Protein AF-A0A7Z9VPT1-F1 (afdb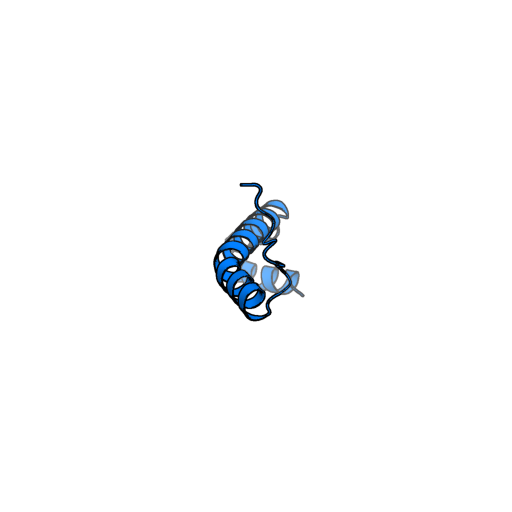_monomer_lite)

Radius of gyration: 22.22 Å; chains: 1; bounding box: 38×32×62 Å

Structure (mmCIF, N/CA/C/O backbone):
data_AF-A0A7Z9VPT1-F1
#
_entry.id   AF-A0A7Z9VPT1-F1
#
loop_
_atom_site.group_PDB
_atom_site.id
_atom_site.type_symbol
_atom_site.label_atom_id
_atom_site.label_alt_id
_atom_site.label_comp_id
_atom_site.label_asym_id
_atom_site.label_entity_id
_atom_site.label_seq_id
_atom_site.pdbx_PDB_ins_code
_atom_site.Cartn_x
_atom_site.Cartn_y
_atom_site.Cartn_z
_atom_site.occupancy
_atom_site.B_iso_or_equiv
_atom_site.auth_seq_id
_atom_site.auth_comp_id
_atom_site.auth_asym_id
_atom_site.auth_atom_id
_atom_site.pdbx_PDB_model_num
ATOM 1 N N . MET A 1 1 ? 9.500 -16.366 -7.337 1.00 69.56 1 MET A N 1
ATOM 2 C CA . MET A 1 1 ? 8.203 -16.229 -8.038 1.00 69.56 1 MET A CA 1
ATOM 3 C C . MET A 1 1 ? 7.862 -14.787 -8.407 1.00 69.56 1 MET A C 1
ATOM 5 O O . MET A 1 1 ? 7.690 -14.546 -9.585 1.00 69.56 1 MET A O 1
ATOM 9 N N . PHE A 1 2 ? 7.822 -13.809 -7.487 1.00 77.00 2 PHE A N 1
ATOM 10 C CA . PHE A 1 2 ? 7.499 -12.410 -7.858 1.00 77.00 2 PHE A CA 1
ATOM 11 C C . PHE A 1 2 ? 8.525 -11.756 -8.807 1.00 77.00 2 PHE A C 1
ATOM 13 O O . PHE A 1 2 ? 8.157 -10.956 -9.655 1.00 77.00 2 PHE A O 1
ATOM 20 N N . LEU A 1 3 ? 9.806 -12.127 -8.696 1.00 81.12 3 LEU A N 1
ATOM 21 C CA . LEU A 1 3 ? 10.856 -11.636 -9.597 1.00 81.12 3 LEU A CA 1
ATOM 22 C C . LEU A 1 3 ? 10.677 -12.130 -11.041 1.00 81.12 3 LEU A C 1
ATOM 24 O O . LEU A 1 3 ? 10.851 -11.338 -11.953 1.00 81.12 3 LEU A O 1
ATOM 28 N N . GLU A 1 4 ? 10.249 -13.381 -11.237 1.00 84.25 4 GLU A N 1
ATOM 29 C CA . GLU A 1 4 ? 9.971 -13.951 -12.568 1.00 84.25 4 GLU A CA 1
ATOM 30 C C . GLU A 1 4 ? 8.863 -13.180 -13.290 1.00 84.25 4 GLU A C 1
ATOM 32 O O . GLU A 1 4 ? 8.949 -12.922 -14.485 1.00 84.25 4 GLU A O 1
ATOM 37 N N . LEU A 1 5 ? 7.835 -12.754 -12.547 1.00 84.62 5 LEU A N 1
ATOM 38 C CA . LEU A 1 5 ? 6.749 -11.947 -13.095 1.00 84.62 5 LEU A CA 1
ATOM 39 C C . LEU A 1 5 ? 7.240 -10.566 -13.544 1.00 84.62 5 LEU A C 1
ATOM 41 O O . LEU A 1 5 ? 6.817 -10.086 -14.589 1.00 84.62 5 LEU A O 1
ATOM 45 N N . ILE A 1 6 ? 8.134 -9.939 -12.770 1.00 84.69 6 ILE A N 1
ATOM 46 C CA . ILE A 1 6 ? 8.745 -8.659 -13.156 1.00 84.69 6 ILE A CA 1
ATOM 47 C C . ILE A 1 6 ? 9.598 -8.853 -14.408 1.00 84.69 6 ILE A C 1
ATOM 49 O O . ILE A 1 6 ? 9.462 -8.073 -15.339 1.00 84.69 6 ILE A O 1
ATOM 53 N N . SER A 1 7 ? 10.422 -9.902 -14.461 1.00 83.62 7 SER A N 1
ATOM 54 C CA . SER A 1 7 ? 11.242 -10.217 -15.635 1.00 83.62 7 SER A CA 1
ATOM 55 C C . SER A 1 7 ? 10.400 -10.426 -16.893 1.00 83.62 7 SER A C 1
ATOM 57 O O . SER A 1 7 ? 10.731 -9.861 -17.931 1.00 83.62 7 SER A O 1
ATOM 59 N N . PHE A 1 8 ? 9.284 -11.153 -16.785 1.00 87.88 8 PHE A N 1
ATOM 60 C CA . PHE A 1 8 ? 8.325 -11.311 -17.879 1.00 87.88 8 PHE A CA 1
ATOM 61 C C . PHE A 1 8 ? 7.735 -9.964 -18.318 1.00 87.88 8 PHE A C 1
ATOM 63 O O . PHE A 1 8 ? 7.667 -9.690 -19.506 1.00 87.88 8 PHE A O 1
ATOM 70 N N . LEU A 1 9 ? 7.354 -9.087 -17.382 1.00 85.38 9 LEU A N 1
ATOM 71 C CA . LEU A 1 9 ? 6.793 -7.767 -17.700 1.00 85.38 9 LEU A CA 1
ATOM 72 C C . LEU A 1 9 ? 7.816 -6.821 -18.350 1.00 85.38 9 LEU A C 1
ATOM 74 O O . LEU A 1 9 ? 7.469 -6.089 -19.275 1.00 85.38 9 LEU A O 1
ATOM 78 N N . THR A 1 10 ? 9.072 -6.868 -17.901 1.00 87.31 10 THR A N 1
ATOM 79 C CA . THR A 1 10 ? 10.182 -6.093 -18.475 1.00 87.31 10 THR A CA 1
ATOM 80 C C . THR A 1 10 ? 10.505 -6.518 -19.911 1.00 87.31 10 THR A C 1
ATOM 82 O O . THR A 1 10 ? 11.012 -5.709 -20.685 1.00 87.31 10 THR A O 1
ATOM 85 N N . GLU A 1 11 ? 10.186 -7.758 -20.297 1.00 85.00 11 GLU A N 1
ATOM 86 C CA . GLU A 1 11 ? 10.332 -8.228 -21.681 1.00 85.00 11 GLU A CA 1
ATOM 87 C C . GLU A 1 11 ? 9.332 -7.550 -22.638 1.00 85.00 11 GLU A C 1
ATOM 89 O O . GLU A 1 11 ? 9.664 -7.317 -23.799 1.00 85.00 11 GLU A O 1
ATOM 94 N N . PHE A 1 12 ? 8.141 -7.167 -22.157 1.00 88.19 12 PHE A N 1
ATOM 95 C CA . PHE A 1 12 ? 7.157 -6.422 -22.958 1.00 88.19 12 PHE A CA 1
ATOM 96 C C . PHE A 1 12 ? 7.466 -4.928 -23.044 1.00 88.19 12 PHE A C 1
ATOM 98 O O . PHE A 1 12 ? 7.273 -4.331 -24.102 1.00 88.19 12 PHE A O 1
ATOM 105 N N . ASP A 1 13 ? 7.919 -4.318 -21.945 1.00 86.81 13 ASP A N 1
ATOM 106 C CA . ASP A 1 13 ? 8.341 -2.918 -21.925 1.00 86.81 13 ASP A CA 1
ATOM 107 C C . ASP A 1 13 ? 9.509 -2.709 -20.937 1.00 86.81 13 ASP A C 1
ATOM 109 O O . ASP A 1 13 ? 9.376 -3.026 -19.747 1.00 86.81 13 ASP A O 1
ATOM 113 N N . PRO A 1 14 ? 10.643 -2.129 -21.378 1.00 84.19 14 PRO A N 1
ATOM 114 C CA . PRO A 1 14 ? 11.802 -1.879 -20.518 1.00 84.19 14 PRO A CA 1
ATOM 115 C C . PRO A 1 14 ? 11.498 -1.015 -19.283 1.00 84.19 14 PRO A C 1
ATOM 117 O O . PRO A 1 14 ? 12.219 -1.082 -18.285 1.00 84.19 14 PRO A O 1
ATOM 120 N N . GLY A 1 15 ? 10.439 -0.203 -19.320 1.00 84.81 15 GLY A N 1
ATOM 121 C CA . GLY A 1 15 ? 10.006 0.662 -18.226 1.00 84.81 15 GLY A CA 1
ATOM 122 C C . GLY A 1 15 ? 9.545 -0.091 -16.976 1.00 84.81 15 GLY A C 1
ATOM 123 O O . GLY A 1 15 ? 9.594 0.466 -15.877 1.00 84.81 15 GLY A O 1
ATOM 124 N N . PHE A 1 16 ? 9.172 -1.370 -17.083 1.00 85.12 16 PHE A N 1
ATOM 125 C CA . PHE A 1 16 ? 8.816 -2.178 -15.909 1.00 85.12 16 PHE A CA 1
ATOM 126 C C . PHE A 1 16 ? 10.017 -2.537 -15.024 1.00 85.12 16 PHE A C 1
ATOM 128 O O . PHE A 1 16 ? 9.824 -2.925 -13.866 1.00 85.12 16 PHE A O 1
ATOM 135 N N . ASP A 1 17 ? 11.253 -2.302 -15.483 1.00 87.56 17 ASP A N 1
ATOM 136 C CA . ASP A 1 17 ? 12.450 -2.525 -14.666 1.00 87.56 17 ASP A CA 1
ATOM 137 C C . ASP A 1 17 ? 12.507 -1.632 -13.418 1.00 87.56 17 ASP A C 1
ATOM 139 O O . ASP A 1 17 ? 13.141 -1.962 -12.414 1.00 87.56 17 ASP A O 1
ATOM 143 N N . VAL A 1 18 ? 11.755 -0.530 -13.418 1.00 88.69 18 VAL A N 1
ATOM 144 C CA . VAL A 1 18 ? 11.646 0.378 -12.272 1.00 88.69 18 VAL A CA 1
ATOM 145 C C . VAL A 1 18 ? 11.065 -0.340 -11.036 1.00 88.69 18 VAL A C 1
ATOM 147 O O . VAL A 1 18 ? 11.381 0.004 -9.895 1.00 88.69 18 VAL A O 1
ATOM 150 N N . LEU A 1 19 ? 10.293 -1.415 -11.232 1.00 86.81 19 LEU A N 1
ATOM 151 C CA . LEU A 1 19 ? 9.750 -2.250 -10.154 1.00 86.81 19 LEU A CA 1
ATOM 152 C C . LEU A 1 19 ? 10.808 -3.139 -9.479 1.00 86.81 19 LEU A C 1
ATOM 154 O O . LEU A 1 19 ? 10.566 -3.655 -8.385 1.00 86.81 19 LEU A O 1
ATOM 158 N N . ARG A 1 20 ? 11.997 -3.313 -10.070 1.00 86.38 20 ARG A N 1
ATOM 159 C CA . ARG A 1 20 ? 13.118 -4.010 -9.416 1.00 86.38 20 ARG A CA 1
ATOM 160 C C . ARG A 1 20 ? 13.730 -3.166 -8.297 1.00 86.38 20 ARG A C 1
ATOM 162 O O . ARG A 1 20 ? 14.236 -3.736 -7.323 1.00 86.38 20 ARG A O 1
ATOM 169 N N . TYR A 1 21 ? 13.636 -1.836 -8.366 1.00 91.00 21 TYR A N 1
ATOM 170 C CA . TYR A 1 21 ? 14.135 -0.966 -7.301 1.00 91.00 21 TYR A CA 1
ATOM 171 C C . TYR A 1 21 ? 13.373 -1.205 -5.993 1.00 91.00 21 TYR A C 1
ATOM 173 O O . TYR A 1 21 ? 12.143 -1.260 -5.944 1.00 91.00 21 TYR A O 1
ATOM 181 N N . LE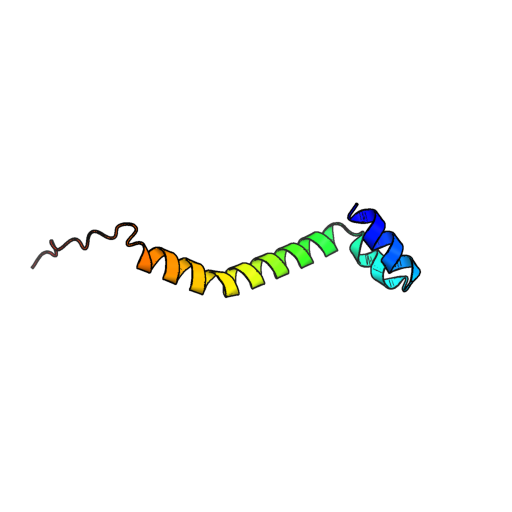U A 1 22 ? 14.124 -1.363 -4.901 1.00 89.94 22 LEU A N 1
ATOM 182 C CA . LEU A 1 22 ? 13.550 -1.586 -3.573 1.00 89.94 22 LEU A CA 1
ATOM 183 C C . LEU A 1 22 ? 12.726 -0.378 -3.108 1.00 89.94 22 LEU A C 1
ATOM 185 O O . LEU A 1 22 ? 11.652 -0.552 -2.541 1.00 89.94 22 LEU A O 1
ATOM 189 N N . THR A 1 23 ? 13.206 0.834 -3.389 1.00 94.12 23 THR A N 1
ATOM 190 C CA . THR A 1 23 ? 12.549 2.097 -3.022 1.00 94.12 23 THR A CA 1
ATOM 191 C C . THR A 1 23 ? 11.182 2.241 -3.682 1.00 94.12 23 THR A C 1
ATOM 193 O O . THR A 1 23 ? 10.205 2.534 -3.000 1.00 94.12 23 THR A O 1
ATOM 196 N N . VAL A 1 24 ? 11.085 1.959 -4.983 1.00 93.06 24 VAL A N 1
ATOM 197 C CA . VAL A 1 24 ? 9.826 2.018 -5.743 1.00 93.06 24 VAL A CA 1
ATOM 198 C C . VAL A 1 24 ? 8.809 1.038 -5.170 1.00 93.06 24 VAL A C 1
ATOM 200 O O . VAL A 1 24 ? 7.676 1.420 -4.880 1.00 93.06 24 VAL A O 1
ATOM 203 N N . ARG A 1 25 ? 9.225 -0.210 -4.921 1.00 91.06 25 ARG A N 1
ATOM 204 C CA . ARG A 1 25 ? 8.361 -1.219 -4.292 1.00 91.06 25 ARG A CA 1
ATOM 205 C C . ARG A 1 25 ? 7.902 -0.801 -2.900 1.00 91.06 25 ARG A C 1
ATOM 207 O O . ARG A 1 25 ? 6.730 -0.976 -2.587 1.00 91.06 25 ARG A O 1
ATOM 214 N N . ALA A 1 26 ? 8.793 -0.238 -2.086 1.00 94.88 26 ALA A N 1
ATOM 215 C CA . ALA A 1 26 ? 8.458 0.218 -0.741 1.00 94.88 26 ALA A CA 1
ATOM 216 C C . ALA A 1 26 ? 7.409 1.341 -0.761 1.00 94.88 26 ALA A C 1
ATOM 218 O O . ALA A 1 26 ? 6.430 1.272 -0.022 1.00 94.88 26 ALA A O 1
ATOM 219 N N . VAL A 1 27 ? 7.568 2.333 -1.644 1.00 96.56 27 VAL A N 1
ATOM 220 C CA . VAL A 1 27 ? 6.606 3.437 -1.790 1.00 96.56 27 VAL A CA 1
ATOM 221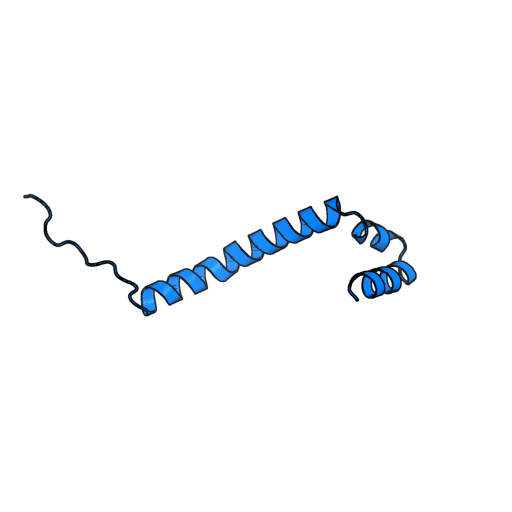 C C . VAL A 1 27 ? 5.256 2.923 -2.292 1.00 96.56 27 VAL A C 1
ATOM 223 O O . VAL A 1 27 ? 4.229 3.240 -1.697 1.00 96.56 27 VAL A O 1
ATOM 226 N N . LEU A 1 28 ? 5.236 2.082 -3.332 1.00 94.31 28 LEU A N 1
ATOM 227 C CA . LEU A 1 28 ? 3.993 1.492 -3.843 1.00 94.31 28 LEU A CA 1
ATOM 228 C C . LEU A 1 28 ? 3.286 0.636 -2.783 1.00 94.31 28 LEU A C 1
ATOM 230 O O . LEU A 1 28 ? 2.070 0.736 -2.635 1.00 94.31 28 LEU A O 1
ATOM 234 N N . ALA A 1 29 ? 4.033 -0.157 -2.008 1.00 94.94 29 ALA A N 1
ATOM 235 C CA . ALA A 1 29 ? 3.482 -0.949 -0.910 1.00 94.94 29 ALA A CA 1
ATOM 236 C C . ALA A 1 29 ? 2.912 -0.066 0.209 1.00 94.94 29 ALA A C 1
ATOM 238 O O . ALA A 1 29 ? 1.833 -0.354 0.722 1.00 94.94 29 ALA A O 1
ATOM 239 N N . MET A 1 30 ? 3.595 1.027 0.558 1.00 97.12 30 MET A N 1
ATOM 240 C CA . MET A 1 30 ? 3.118 1.996 1.546 1.00 97.12 30 MET A CA 1
ATOM 241 C C . MET A 1 30 ? 1.816 2.667 1.092 1.00 97.12 30 MET A C 1
ATOM 243 O O . MET A 1 30 ? 0.860 2.736 1.864 1.00 97.12 30 MET A O 1
ATOM 247 N N . LEU A 1 31 ? 1.755 3.123 -0.162 1.00 97.38 31 LEU A N 1
ATOM 248 C CA . LEU A 1 31 ? 0.556 3.740 -0.735 1.00 97.38 31 LEU A CA 1
ATOM 249 C C . LEU A 1 31 ? -0.608 2.746 -0.815 1.00 97.38 31 LEU A C 1
ATOM 251 O O . LEU A 1 31 ? -1.732 3.089 -0.450 1.00 97.38 31 LEU A O 1
ATOM 255 N N . ALA A 1 32 ? -0.339 1.506 -1.229 1.00 95.75 32 ALA A N 1
ATOM 256 C CA . ALA A 1 32 ? -1.341 0.447 -1.248 1.00 95.75 32 ALA A CA 1
ATOM 257 C C . ALA A 1 32 ? -1.862 0.141 0.164 1.00 95.75 32 ALA A C 1
ATOM 259 O O . ALA A 1 32 ? -3.071 0.071 0.368 1.00 95.75 32 ALA A O 1
ATOM 260 N N . ALA A 1 33 ? -0.974 0.022 1.156 1.00 96.44 33 ALA A N 1
ATOM 261 C CA . ALA A 1 33 ? -1.358 -0.203 2.547 1.00 96.44 33 ALA A CA 1
ATOM 262 C C . ALA A 1 33 ? -2.204 0.951 3.104 1.00 96.44 33 ALA A C 1
ATOM 264 O O . ALA A 1 33 ? -3.203 0.704 3.780 1.00 96.44 33 ALA A O 1
ATOM 265 N N . LEU A 1 34 ? -1.854 2.200 2.782 1.00 96.25 34 LEU A N 1
ATOM 266 C CA . LEU A 1 34 ? -2.646 3.373 3.150 1.00 96.25 34 LEU A CA 1
ATOM 267 C C . LEU A 1 34 ? -4.044 3.318 2.522 1.00 96.25 34 LEU A C 1
ATOM 269 O O . LEU A 1 34 ? -5.038 3.479 3.225 1.00 96.25 34 LEU A O 1
ATOM 273 N N . PHE A 1 35 ? -4.131 3.042 1.221 1.00 96.38 35 PHE A N 1
ATOM 274 C CA . PHE A 1 35 ? -5.405 2.944 0.509 1.00 96.38 35 PHE A CA 1
ATOM 275 C C . PHE A 1 35 ? -6.303 1.835 1.075 1.00 96.38 35 PHE A C 1
ATOM 277 O O . PHE A 1 35 ? -7.500 2.042 1.301 1.00 96.38 35 PHE A O 1
ATOM 284 N N . ILE A 1 36 ? -5.713 0.671 1.359 1.00 95.50 36 ILE A N 1
ATOM 285 C CA . ILE A 1 36 ? -6.407 -0.452 1.992 1.00 95.50 36 ILE 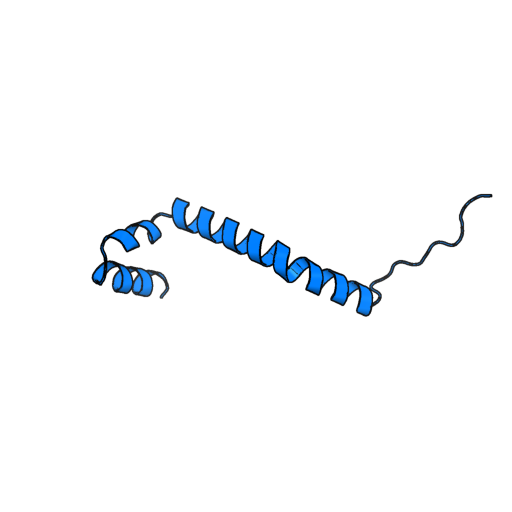A CA 1
ATOM 286 C C . ILE A 1 36 ? -6.873 -0.052 3.393 1.00 95.50 36 ILE A C 1
ATOM 288 O O . ILE A 1 36 ? -8.030 -0.281 3.718 1.00 95.50 36 ILE A O 1
ATOM 292 N N . SER A 1 37 ? -6.024 0.581 4.204 1.00 93.56 37 SER A N 1
ATOM 293 C CA . SER A 1 37 ? -6.376 1.018 5.562 1.00 93.56 37 SER A CA 1
ATOM 294 C C . SER A 1 37 ? -7.556 1.994 5.569 1.00 93.56 37 SER A C 1
ATOM 296 O O . SER A 1 37 ? -8.500 1.818 6.338 1.00 93.56 37 SER A O 1
ATOM 298 N N . LEU A 1 38 ? -7.560 2.973 4.659 1.00 91.88 38 LEU A N 1
ATOM 299 C CA . LEU A 1 38 ? -8.656 3.936 4.533 1.00 91.88 38 LEU A CA 1
ATOM 300 C C . LEU A 1 38 ? -9.966 3.270 4.088 1.00 91.88 38 LEU A C 1
ATOM 302 O O . LEU A 1 38 ? -11.028 3.585 4.622 1.00 91.88 38 LEU A O 1
ATOM 306 N N . THR A 1 39 ? -9.898 2.322 3.151 1.00 92.69 39 THR A N 1
ATOM 307 C CA . THR A 1 39 ? -11.090 1.643 2.616 1.00 92.69 39 THR A CA 1
ATOM 308 C C . THR A 1 39 ? -11.643 0.595 3.587 1.00 92.69 39 THR A C 1
ATOM 310 O O . THR A 1 39 ? -12.845 0.535 3.845 1.00 92.69 39 THR A O 1
ATOM 313 N N . VAL A 1 40 ? -10.767 -0.232 4.158 1.00 93.38 40 VAL A N 1
ATOM 314 C CA . VAL A 1 40 ? -11.127 -1.331 5.068 1.00 93.38 40 VAL A CA 1
ATOM 315 C C . VAL A 1 40 ? -11.416 -0.816 6.478 1.00 93.38 40 VAL A C 1
ATOM 317 O O . VAL A 1 40 ? -12.156 -1.462 7.215 1.00 93.38 40 VAL A O 1
ATOM 320 N N . GLY A 1 41 ? -10.912 0.364 6.851 1.00 87.19 41 GLY A N 1
ATOM 321 C CA . GLY A 1 41 ? -11.125 0.967 8.166 1.00 87.19 41 GLY A CA 1
ATOM 322 C C . GLY A 1 41 ? -12.603 1.099 8.538 1.00 87.19 41 GLY A C 1
ATOM 323 O O . GLY A 1 41 ? -12.991 0.682 9.628 1.00 87.19 41 GLY A O 1
ATOM 324 N N . HIS A 1 42 ? -13.455 1.581 7.624 1.00 83.25 42 HIS A N 1
ATOM 325 C CA . HIS A 1 42 ? -14.896 1.692 7.888 1.00 83.25 42 HIS A CA 1
ATOM 326 C C . HIS A 1 42 ? -15.542 0.325 8.153 1.00 83.25 42 HIS A C 1
ATOM 328 O O . HIS A 1 42 ? -16.286 0.162 9.120 1.00 83.25 42 HIS A O 1
ATOM 334 N N . PHE A 1 43 ? -15.202 -0.677 7.337 1.00 86.50 43 PHE A N 1
ATOM 335 C CA . PHE A 1 43 ? -15.692 -2.041 7.520 1.00 86.50 43 PHE A CA 1
ATOM 336 C C . PHE A 1 43 ? -15.232 -2.629 8.858 1.00 86.50 43 PHE A C 1
ATOM 338 O O . PHE A 1 43 ? -16.025 -3.235 9.577 1.00 86.50 43 PHE A O 1
ATOM 345 N N . PHE A 1 44 ? -13.967 -2.416 9.221 1.00 86.12 44 PHE A N 1
ATOM 346 C CA . PHE A 1 44 ? -13.391 -2.935 10.456 1.00 86.12 44 PHE A CA 1
ATOM 347 C C . PHE A 1 44 ? -14.041 -2.303 11.695 1.00 86.12 44 PHE A C 1
ATOM 349 O O . PHE A 1 44 ? -14.425 -3.020 12.617 1.00 86.12 44 PHE A O 1
ATOM 356 N N . ILE A 1 45 ? -14.249 -0.982 11.692 1.00 85.62 45 ILE A N 1
ATOM 357 C CA . ILE A 1 45 ? -14.923 -0.261 12.785 1.00 85.62 45 ILE A CA 1
ATOM 358 C C . ILE A 1 45 ? -16.376 -0.731 12.928 1.00 85.62 45 ILE A C 1
ATOM 360 O O . ILE A 1 45 ? -16.795 -1.079 14.033 1.00 85.62 45 ILE A O 1
ATOM 364 N N . ALA A 1 46 ? -17.124 -0.822 11.824 1.00 84.69 46 ALA A N 1
ATOM 365 C CA . ALA A 1 46 ? -18.506 -1.304 11.845 1.00 84.69 46 ALA A CA 1
ATOM 366 C C . ALA A 1 46 ? -18.597 -2.746 12.376 1.00 84.69 46 ALA A C 1
ATOM 368 O O . ALA A 1 46 ? -19.497 -3.089 13.148 1.00 84.69 46 ALA A O 1
ATOM 369 N N . ARG A 1 47 ? -17.625 -3.592 12.015 1.00 84.00 47 ARG A N 1
ATOM 370 C CA . ARG A 1 47 ? -17.544 -4.974 12.492 1.00 84.00 47 ARG A CA 1
ATOM 371 C C . ARG A 1 47 ? -17.271 -5.048 13.993 1.00 84.00 47 ARG A C 1
ATOM 373 O O . ARG A 1 47 ? -17.916 -5.840 14.677 1.00 84.00 47 ARG A O 1
ATOM 380 N N . LEU A 1 48 ? -16.360 -4.223 14.507 1.00 83.75 48 LEU A N 1
ATOM 381 C CA . LEU A 1 48 ? -16.049 -4.148 15.938 1.00 83.75 48 LEU A CA 1
ATOM 382 C C . LEU A 1 48 ? -17.239 -3.629 16.758 1.00 83.75 48 LEU A C 1
ATOM 384 O O . LEU A 1 48 ? -17.523 -4.178 17.823 1.00 83.75 48 LEU A O 1
ATOM 388 N N . GLN A 1 49 ? -17.971 -2.636 16.242 1.00 78.94 49 GLN A N 1
ATOM 389 C CA . GLN A 1 49 ? -19.204 -2.143 16.868 1.00 78.94 49 GLN A CA 1
ATOM 390 C C . GLN A 1 49 ? -20.288 -3.227 16.925 1.00 78.94 49 GLN A C 1
ATOM 392 O O . GLN A 1 49 ? -20.904 -3.418 17.972 1.00 78.94 49 GLN A O 1
ATOM 397 N N . HIS A 1 50 ? -20.485 -3.982 15.838 1.00 77.25 50 HIS A N 1
ATOM 398 C CA . HIS A 1 50 ? -21.455 -5.081 15.804 1.00 77.25 50 HIS A CA 1
ATOM 399 C C . HIS A 1 50 ? -21.121 -6.187 16.814 1.00 77.25 50 HIS A C 1
ATOM 401 O O . HIS A 1 50 ? -22.018 -6.810 17.376 1.00 77.25 50 HIS A O 1
ATOM 407 N N . TYR A 1 51 ? -19.836 -6.457 17.048 1.00 79.25 51 TYR A N 1
ATOM 408 C CA . TYR A 1 51 ? -19.413 -7.478 18.004 1.00 79.25 51 TYR A CA 1
ATOM 409 C C . TYR A 1 51 ? -19.378 -7.014 19.457 1.00 79.25 51 TYR A C 1
ATOM 411 O O . TYR A 1 51 ? -19.020 -7.822 20.309 1.00 79.25 51 TYR A O 1
ATOM 419 N N . GLN A 1 52 ? -19.764 -5.762 19.743 1.00 65.06 52 GLN A N 1
ATOM 420 C CA . GLN A 1 52 ? -19.806 -5.211 21.100 1.00 65.06 52 GLN A CA 1
ATOM 421 C C . GLN A 1 52 ? -18.564 -5.602 21.909 1.00 65.06 52 GLN A C 1
ATOM 423 O O . GLN A 1 52 ? -18.666 -6.098 23.031 1.00 65.06 52 GLN A O 1
ATOM 428 N N . ILE A 1 53 ? -17.371 -5.392 21.340 1.00 62.41 53 ILE A N 1
ATOM 429 C CA . ILE A 1 53 ? -16.117 -5.550 22.083 1.00 62.41 53 ILE A CA 1
ATOM 430 C C . ILE A 1 53 ? -16.000 -4.352 23.042 1.00 62.41 53 ILE A C 1
ATOM 432 O O . ILE A 1 53 ? -15.301 -3.378 22.789 1.00 62.41 53 ILE A O 1
ATOM 436 N N . GLY A 1 54 ? -16.805 -4.423 24.105 1.00 59.81 54 GLY A N 1
ATOM 437 C CA . GLY A 1 54 ? -16.656 -3.814 25.418 1.00 59.81 54 GLY A CA 1
ATOM 438 C C . GLY A 1 54 ? -16.344 -2.324 25.494 1.00 59.81 54 GLY A C 1
ATOM 439 O O . GLY A 1 54 ? -15.275 -1.966 25.979 1.00 59.81 54 GLY A O 1
ATOM 440 N N . GLN A 1 55 ? -17.312 -1.453 25.204 1.00 57.44 55 GLN A N 1
ATOM 441 C CA . GLN A 1 55 ? -17.465 -0.276 26.064 1.00 57.44 55 GLN A CA 1
ATOM 442 C C . GLN A 1 55 ? -18.574 -0.564 27.073 1.00 57.44 55 GLN A C 1
ATOM 444 O O . GLN A 1 55 ? -19.759 -0.469 26.764 1.00 57.44 55 GLN A O 1
ATOM 449 N N . VAL A 1 56 ? -18.174 -0.926 28.297 1.00 64.25 56 VAL A N 1
ATOM 450 C CA . VAL A 1 56 ? -19.030 -0.733 29.471 1.00 64.25 56 VAL A CA 1
ATOM 451 C C . VAL A 1 56 ? -19.226 0.773 29.574 1.00 64.25 56 VAL A C 1
ATOM 453 O O . VAL A 1 56 ? -18.299 1.500 29.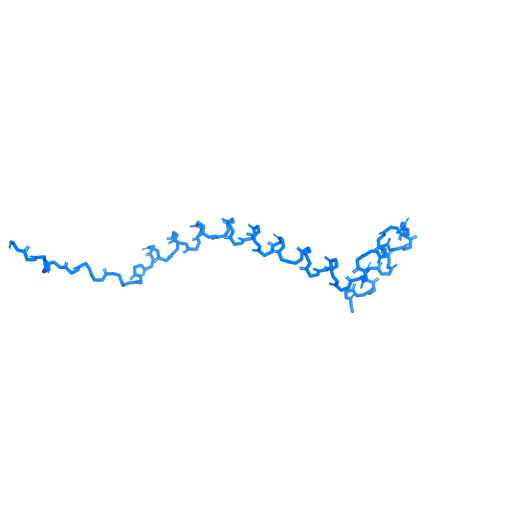930 1.00 64.25 56 VAL A O 1
ATOM 456 N N . ILE A 1 57 ? -20.401 1.249 29.171 1.00 65.44 57 ILE A N 1
ATOM 457 C CA . ILE A 1 57 ? -20.799 2.641 29.361 1.00 65.44 57 ILE A CA 1
ATOM 458 C C . ILE A 1 57 ? -20.793 2.861 30.873 1.00 65.44 57 ILE A C 1
ATOM 460 O O . ILE A 1 57 ? -21.630 2.316 31.589 1.00 65.44 57 ILE A O 1
ATOM 464 N N . ARG A 1 58 ? -19.787 3.580 31.374 1.00 66.19 58 ARG A N 1
ATOM 465 C CA . ARG A 1 58 ? -19.675 3.891 32.797 1.00 66.19 58 ARG A CA 1
ATOM 466 C C . ARG A 1 58 ? -20.759 4.920 33.109 1.00 66.19 58 ARG A C 1
ATOM 468 O O . ARG A 1 58 ? -20.668 6.056 32.658 1.00 66.19 58 ARG A O 1
ATOM 475 N N . THR A 1 59 ? -21.801 4.497 33.815 1.00 66.50 59 THR A N 1
ATOM 476 C CA . THR A 1 59 ? -22.936 5.346 34.215 1.00 66.50 59 THR A CA 1
ATOM 477 C C . THR A 1 59 ? -22.602 6.315 35.347 1.00 66.50 59 THR A C 1
ATOM 479 O O . THR A 1 59 ? -23.378 7.228 35.597 1.00 66.50 59 THR A O 1
ATOM 482 N N . ASP A 1 60 ? -21.447 6.162 35.999 1.00 68.12 60 ASP A N 1
ATOM 483 C CA . ASP A 1 60 ? -21.028 7.010 37.118 1.00 68.12 60 ASP A CA 1
ATOM 484 C C . ASP A 1 60 ? -20.383 8.312 36.610 1.00 68.12 60 ASP A C 1
ATOM 486 O O . ASP A 1 60 ? -19.163 8.497 36.669 1.00 68.12 60 ASP A O 1
ATOM 490 N N . GLY A 1 61 ? -21.201 9.203 36.053 1.00 70.94 61 GLY A N 1
ATOM 491 C CA . GLY A 1 61 ? -20.848 10.616 35.919 1.00 70.94 61 GLY A CA 1
ATOM 492 C C . GLY A 1 61 ? -21.128 11.335 37.245 1.00 70.94 61 GLY A C 1
ATOM 493 O O . GLY A 1 61 ? -22.212 11.133 37.790 1.00 70.94 61 GLY A O 1
ATOM 494 N N . PRO A 1 62 ? -20.193 12.128 37.800 1.00 66.06 62 PRO A N 1
ATOM 495 C CA . PRO A 1 62 ? -20.483 12.941 38.977 1.00 66.06 62 PRO A CA 1
ATOM 496 C C . PRO A 1 62 ? -21.458 14.072 38.611 1.00 66.06 62 PRO A C 1
ATOM 498 O O . PRO A 1 62 ? -21.247 14.757 37.607 1.00 66.06 62 PRO A O 1
ATOM 501 N N . GLU A 1 63 ? -22.515 14.216 39.417 1.00 61.38 63 GLU A N 1
ATOM 502 C CA . GLU A 1 63 ? -23.457 15.349 39.412 1.00 61.38 63 GLU A CA 1
ATOM 503 C C . GLU A 1 63 ? -22.775 16.672 39.794 1.00 61.38 63 GLU A C 1
ATOM 505 O O . GLU A 1 63 ? -21.854 16.645 40.649 1.00 61.38 63 GLU A O 1
#

pLDDT: mean 83.58, std 10.86, range [57.44, 97.38]

Sequence (63 aa):
MFLELISFLTEFDPGFDVLRYLTVRAVLAMLAALFISLTVGHFFIARLQHYQIGQVIRTDGPE

Secondary structure (DSSP, 8-state):
-HHHHHHHHHHH-GGGGGGGSHHHHHHHHHHHHHHHHHHHHHHHHHHHHHTT-----------

Foldseek 3Di:
DVVVVLVVVCVVPVVSCVCVDPVVVVVVVVVVVVVCCVVC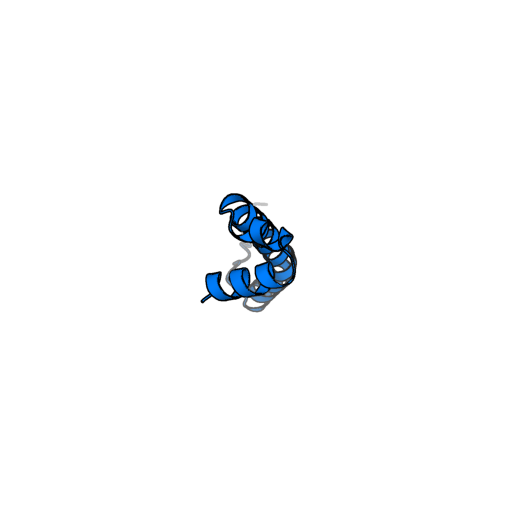VVVVVVVCVVVCPDDPPPPPDPD